Protein AF-A0A6M0L3B3-F1 (afdb_monomer)

Sequence (120 aa):
MQTIQFKIDNTYLNFVETLLNSLTIGIKDLSKIDEETKYNDNYFKSKEDEYIFYLLELNGEMQQKKLNIERILYKDRTKATKWRDDIIQIIDPDKSSHPKVTQSAKVLNKIYEEMIKNAK

Nearest PDB structures (foldseek):
  2ys8-assembly1_A  TM=7.533E-01  e=1.579E-01  Homo sapiens

Mean predicted aligned error: 13.8 Å

Structure (mmCIF, N/CA/C/O backbone):
data_AF-A0A6M0L3B3-F1
#
_entry.id   AF-A0A6M0L3B3-F1
#
loop_
_atom_site.group_PDB
_atom_site.id
_atom_site.type_symbol
_atom_site.label_atom_id
_atom_site.label_alt_id
_atom_site.label_comp_id
_atom_site.label_asym_id
_atom_site.la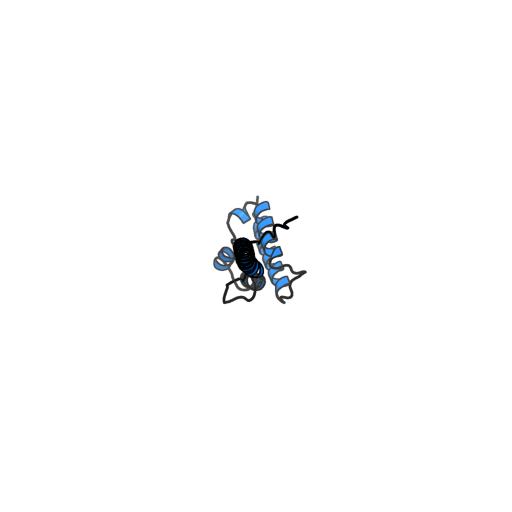bel_entity_id
_atom_site.label_seq_id
_atom_site.pdbx_PDB_ins_code
_atom_site.Cartn_x
_atom_site.Cartn_y
_atom_site.Cartn_z
_atom_site.occupancy
_atom_site.B_iso_or_equiv
_atom_site.auth_seq_id
_atom_site.auth_comp_id
_atom_site.auth_asym_id
_atom_site.auth_atom_id
_atom_site.pdbx_PDB_model_num
ATOM 1 N N . MET A 1 1 ? 80.731 -23.274 15.708 1.00 44.91 1 MET A N 1
ATOM 2 C CA . MET A 1 1 ? 79.345 -22.831 15.972 1.00 44.91 1 MET A CA 1
ATOM 3 C C . MET A 1 1 ? 78.427 -23.672 15.105 1.00 44.91 1 MET A C 1
ATOM 5 O O . MET A 1 1 ? 78.629 -23.671 13.900 1.00 44.91 1 MET A O 1
ATOM 9 N N . GLN A 1 2 ? 77.511 -24.449 15.685 1.00 40.78 2 GLN A N 1
ATOM 10 C CA . GLN A 1 2 ? 76.501 -25.179 14.909 1.00 40.78 2 GLN A CA 1
ATOM 11 C C . GLN A 1 2 ? 75.252 -24.305 14.770 1.00 40.78 2 GLN A C 1
ATOM 13 O O . GLN A 1 2 ? 74.775 -23.756 15.761 1.00 40.78 2 GLN A O 1
ATOM 18 N N . THR A 1 3 ? 74.745 -24.168 13.548 1.00 47.22 3 THR A N 1
ATOM 19 C CA . THR A 1 3 ? 73.505 -23.443 13.252 1.00 47.22 3 THR A CA 1
ATOM 20 C C . THR A 1 3 ? 72.330 -24.414 13.344 1.00 47.22 3 THR A C 1
ATOM 22 O O . THR A 1 3 ? 72.299 -25.411 12.625 1.00 47.22 3 THR A O 1
ATOM 25 N N . ILE A 1 4 ? 71.362 -24.126 14.216 1.00 55.75 4 ILE A N 1
ATOM 26 C CA . ILE A 1 4 ? 70.102 -24.873 14.301 1.00 55.75 4 ILE A CA 1
ATOM 27 C C . ILE A 1 4 ? 69.175 -24.340 13.207 1.00 55.75 4 ILE A C 1
ATOM 29 O O . ILE A 1 4 ? 68.746 -23.190 13.256 1.00 55.75 4 ILE A O 1
ATOM 33 N N . GLN A 1 5 ? 68.880 -25.172 12.210 1.00 58.16 5 GLN A N 1
ATOM 34 C CA . GLN A 1 5 ? 67.807 -24.918 11.253 1.00 58.16 5 GLN A CA 1
ATOM 35 C C . GLN A 1 5 ? 66.488 -25.390 11.871 1.00 58.16 5 GLN A C 1
ATOM 37 O O . GLN A 1 5 ? 66.295 -26.587 12.080 1.00 58.16 5 GLN A O 1
ATOM 42 N N . PHE A 1 6 ? 65.588 -24.453 12.176 1.00 54.62 6 PHE A N 1
ATOM 43 C CA . PHE A 1 6 ? 64.215 -24.782 12.550 1.00 54.62 6 PHE A CA 1
ATOM 44 C C . PHE A 1 6 ? 63.466 -25.243 11.298 1.00 54.62 6 PHE A C 1
ATOM 46 O O . PHE A 1 6 ? 63.171 -24.455 10.401 1.00 54.62 6 PHE A O 1
ATOM 53 N N . LYS A 1 7 ? 63.174 -26.543 11.231 1.00 56.53 7 LYS A N 1
ATOM 54 C CA . LYS A 1 7 ? 62.281 -27.114 10.226 1.00 56.53 7 LYS A CA 1
ATOM 55 C C . LYS A 1 7 ? 60.863 -26.710 10.629 1.00 56.53 7 LYS A C 1
ATOM 57 O O . LYS A 1 7 ? 60.346 -27.199 11.626 1.00 56.53 7 LYS A O 1
ATOM 62 N N . ILE A 1 8 ? 60.274 -25.747 9.925 1.00 58.19 8 ILE A N 1
ATOM 63 C CA . ILE A 1 8 ? 58.857 -25.424 10.111 1.00 58.19 8 ILE A CA 1
ATOM 64 C C . ILE A 1 8 ? 58.091 -26.635 9.586 1.00 58.19 8 ILE A C 1
ATOM 66 O O . ILE A 1 8 ? 58.052 -26.874 8.379 1.00 58.19 8 ILE A O 1
ATOM 70 N N . ASP A 1 9 ? 57.564 -27.450 10.494 1.00 65.12 9 ASP A N 1
ATOM 71 C CA . ASP A 1 9 ? 56.853 -28.660 10.114 1.00 65.12 9 ASP A CA 1
ATOM 72 C C . ASP A 1 9 ? 55.551 -28.300 9.382 1.00 65.12 9 ASP A C 1
ATOM 74 O O . ASP A 1 9 ? 54.760 -27.461 9.825 1.00 65.12 9 ASP A O 1
ATOM 78 N N . ASN A 1 10 ? 55.346 -28.977 8.246 1.00 61.81 10 ASN A N 1
ATOM 79 C CA . ASN A 1 10 ? 54.263 -28.807 7.263 1.00 61.81 10 ASN A CA 1
ATOM 80 C C . ASN A 1 10 ? 52.836 -28.830 7.853 1.00 61.81 10 ASN A C 1
ATOM 82 O O . ASN A 1 10 ? 51.866 -28.495 7.180 1.00 61.81 10 ASN A O 1
ATOM 86 N N . THR A 1 11 ? 52.695 -29.217 9.118 1.00 63.09 11 THR A N 1
ATOM 87 C CA . THR A 1 11 ? 51.443 -29.274 9.874 1.00 63.09 11 THR A CA 1
ATOM 88 C C . THR A 1 11 ? 50.775 -27.904 10.013 1.00 63.09 11 THR A C 1
ATOM 90 O O . THR A 1 11 ? 49.555 -27.809 9.893 1.00 63.09 11 THR A O 1
ATOM 93 N N . TYR A 1 12 ? 51.549 -26.831 10.218 1.00 63.50 12 TYR A N 1
ATOM 94 C CA . TYR A 1 12 ? 50.989 -25.476 10.317 1.00 63.50 12 TYR A CA 1
ATOM 95 C C . TYR A 1 12 ? 50.495 -24.956 8.970 1.00 63.50 12 TYR A C 1
ATOM 97 O O . TYR A 1 12 ? 49.453 -24.309 8.912 1.00 63.50 12 TYR A O 1
ATOM 105 N N . LEU A 1 13 ? 51.207 -25.278 7.887 1.00 67.00 13 LEU A N 1
ATOM 106 C CA . LEU A 1 13 ? 50.792 -24.899 6.539 1.00 67.00 13 LEU A CA 1
ATOM 107 C C . LEU A 1 13 ? 49.485 -25.600 6.155 1.00 67.00 13 LEU A C 1
ATOM 109 O O . LEU A 1 13 ? 48.561 -24.933 5.706 1.00 67.00 13 LEU A O 1
ATOM 113 N N . ASN A 1 14 ? 49.339 -26.888 6.479 1.00 70.69 14 ASN A N 1
ATOM 114 C CA . ASN A 1 14 ? 48.085 -27.619 6.269 1.00 70.69 14 ASN A CA 1
ATOM 115 C C . ASN A 1 14 ? 46.916 -27.028 7.073 1.00 70.69 14 ASN A C 1
ATOM 117 O O . ASN A 1 14 ? 45.783 -26.977 6.591 1.00 70.69 14 ASN A O 1
ATOM 121 N N . PHE A 1 15 ? 47.170 -26.573 8.303 1.00 76.19 15 PHE A N 1
ATOM 122 C CA . PHE A 1 15 ? 46.148 -25.919 9.118 1.00 76.19 15 PHE A CA 1
ATOM 123 C C . PHE A 1 15 ? 45.726 -24.573 8.518 1.00 76.19 15 PHE A C 1
ATOM 125 O O . PHE A 1 15 ? 44.532 -24.301 8.417 1.00 76.19 15 PHE A O 1
ATOM 132 N N . VAL A 1 16 ? 46.684 -23.765 8.052 1.00 82.38 16 VAL A N 1
ATOM 133 C CA . VAL A 1 16 ? 46.400 -22.498 7.360 1.00 82.38 16 VAL A CA 1
ATOM 134 C C . VAL A 1 16 ? 45.635 -22.742 6.059 1.00 82.38 16 VAL A C 1
ATOM 136 O O . VAL A 1 16 ? 44.643 -22.064 5.819 1.00 82.38 16 VAL A O 1
ATOM 139 N N . GLU A 1 17 ? 46.009 -23.741 5.259 1.00 80.44 17 GLU A N 1
ATOM 140 C CA . GLU A 1 17 ? 45.265 -24.117 4.047 1.00 80.44 17 GLU A CA 1
ATOM 141 C C . GLU A 1 17 ? 43.841 -24.579 4.368 1.00 80.44 17 GLU A C 1
ATOM 143 O O . GLU A 1 17 ? 42.888 -24.198 3.688 1.00 80.44 17 GLU A O 1
ATOM 148 N N . THR A 1 18 ? 43.667 -25.340 5.449 1.00 80.44 18 THR A N 1
ATOM 149 C CA . THR A 1 18 ? 42.343 -25.771 5.915 1.00 80.44 18 THR A CA 1
ATOM 150 C C . THR A 1 18 ? 41.486 -24.575 6.336 1.00 80.44 18 THR A C 1
ATOM 152 O O . THR A 1 18 ? 40.308 -24.511 5.981 1.00 80.44 18 THR A O 1
ATOM 155 N N . LEU A 1 19 ? 42.071 -23.602 7.043 1.00 77.50 19 LEU A N 1
ATOM 156 C CA . LEU A 1 19 ? 41.388 -22.367 7.435 1.00 77.50 19 LEU A CA 1
ATOM 157 C C . LEU A 1 19 ? 41.061 -21.465 6.238 1.00 77.50 19 LEU A C 1
ATOM 159 O O . LEU A 1 19 ? 39.984 -20.877 6.189 1.00 77.50 19 LEU A O 1
ATOM 163 N N . LEU A 1 20 ? 41.952 -21.365 5.252 1.00 80.12 20 LEU A N 1
ATOM 164 C CA . LEU A 1 20 ? 41.694 -20.600 4.032 1.00 80.12 20 LEU A CA 1
ATOM 165 C C . LEU A 1 20 ? 40.572 -21.239 3.209 1.00 80.12 20 LEU A C 1
ATOM 167 O O . LEU A 1 20 ? 39.689 -20.533 2.720 1.00 80.12 20 LEU A O 1
ATOM 171 N N . ASN A 1 21 ? 40.551 -22.569 3.110 1.00 79.50 21 ASN A N 1
ATOM 172 C CA . ASN A 1 21 ? 39.497 -23.294 2.406 1.00 79.50 21 ASN A CA 1
ATOM 173 C C . ASN A 1 21 ? 38.138 -23.147 3.100 1.00 79.50 21 ASN A C 1
ATOM 175 O O . ASN A 1 21 ? 37.138 -22.904 2.423 1.00 79.50 21 ASN A O 1
ATOM 179 N N . SER A 1 22 ? 38.083 -23.227 4.434 1.00 75.25 22 SER A N 1
ATOM 180 C CA . SER A 1 22 ? 36.828 -23.045 5.174 1.00 75.25 22 SER A CA 1
ATOM 181 C C . SER A 1 22 ? 36.292 -21.614 5.066 1.00 75.25 22 SER A C 1
ATOM 183 O O . SER A 1 22 ? 35.092 -21.423 4.865 1.00 75.25 22 SER A O 1
ATOM 185 N N . LEU A 1 23 ? 37.174 -20.610 5.099 1.00 78.56 23 LEU A N 1
ATOM 186 C CA . LEU A 1 23 ? 36.800 -19.210 4.906 1.00 78.56 23 LEU A CA 1
ATOM 187 C C . LEU A 1 23 ? 36.296 -18.947 3.477 1.00 78.56 23 LEU A C 1
ATOM 189 O O . LEU A 1 23 ? 35.293 -18.263 3.285 1.00 78.56 23 LEU A O 1
ATOM 193 N N . THR A 1 24 ? 36.956 -19.532 2.475 1.00 74.81 24 THR A N 1
ATOM 194 C CA . THR A 1 24 ? 36.580 -19.387 1.058 1.00 74.81 24 THR A CA 1
ATOM 195 C C . THR A 1 24 ? 35.194 -19.970 0.777 1.00 74.81 24 THR A C 1
ATOM 197 O O . THR A 1 24 ? 34.421 -19.382 0.020 1.00 74.81 24 THR A O 1
ATOM 200 N N . ILE A 1 25 ? 34.849 -21.095 1.415 1.00 67.38 25 ILE A N 1
ATOM 201 C CA . ILE A 1 25 ? 33.507 -21.687 1.331 1.00 67.38 25 ILE A CA 1
ATOM 202 C C . ILE A 1 25 ? 32.463 -20.717 1.900 1.00 67.38 25 ILE A C 1
ATOM 204 O O . ILE A 1 25 ?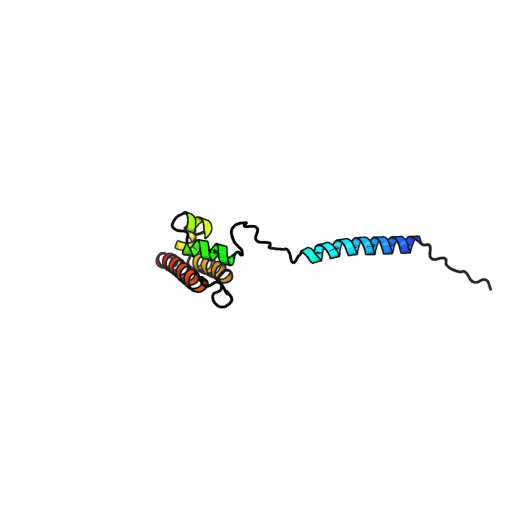 31.475 -20.443 1.223 1.00 67.38 25 ILE A O 1
ATOM 208 N N . GLY A 1 26 ? 32.718 -20.125 3.074 1.00 67.69 26 GLY A N 1
ATOM 209 C CA . GLY A 1 26 ? 31.807 -19.151 3.685 1.00 67.69 26 GLY A CA 1
ATOM 210 C C . GLY A 1 26 ? 31.584 -17.900 2.827 1.00 67.69 26 GLY A C 1
ATOM 211 O O . GLY A 1 26 ? 30.453 -17.454 2.674 1.00 67.69 26 GLY A O 1
ATOM 212 N N . ILE A 1 27 ? 32.631 -17.364 2.190 1.00 67.94 27 ILE A N 1
ATOM 213 C CA . ILE A 1 27 ? 32.530 -16.177 1.315 1.00 67.94 27 ILE A CA 1
ATOM 214 C C . ILE A 1 27 ? 31.726 -16.472 0.036 1.00 67.94 27 ILE A C 1
ATOM 216 O O . ILE A 1 27 ? 31.016 -15.600 -0.469 1.00 67.94 27 ILE A O 1
ATOM 220 N N . LYS A 1 28 ? 31.781 -17.706 -0.481 1.00 64.62 28 LYS A N 1
ATOM 221 C CA . LYS A 1 28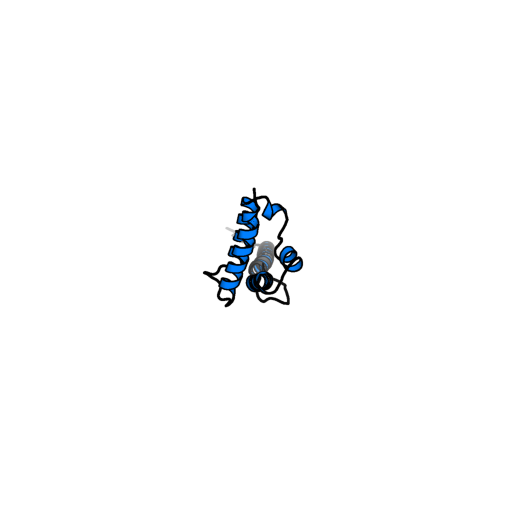 ? 31.003 -18.116 -1.661 1.00 64.62 28 LYS A CA 1
ATOM 222 C C . LYS A 1 28 ? 29.494 -18.078 -1.398 1.00 64.62 28 LYS A C 1
ATOM 224 O O . LYS A 1 28 ? 28.734 -17.750 -2.308 1.00 64.62 28 LYS A O 1
ATOM 229 N N . ASP A 1 29 ? 29.074 -18.331 -0.163 1.00 63.62 29 ASP A N 1
ATOM 230 C CA . ASP A 1 29 ? 27.674 -18.195 0.245 1.00 63.62 29 ASP A CA 1
ATOM 231 C C . ASP A 1 29 ? 27.262 -16.726 0.445 1.00 63.62 29 ASP A C 1
ATOM 233 O O . ASP A 1 29 ? 26.125 -16.380 0.133 1.00 63.62 29 ASP A O 1
ATOM 237 N N . LEU A 1 30 ? 28.184 -15.826 0.821 1.00 58.25 30 LEU A N 1
ATOM 238 C CA . LEU A 1 30 ? 27.900 -14.382 0.880 1.00 58.25 30 LEU A CA 1
ATOM 239 C C . LEU A 1 30 ? 27.603 -13.771 -0.499 1.00 58.25 30 LEU A C 1
ATOM 241 O O . LEU A 1 30 ? 26.786 -12.863 -0.597 1.00 58.25 30 LEU A O 1
ATOM 245 N N . SER A 1 31 ? 28.205 -14.288 -1.576 1.00 62.47 31 SER A N 1
ATOM 246 C CA . SER A 1 31 ? 27.896 -13.835 -2.946 1.00 62.47 31 SER A CA 1
ATOM 247 C C . SER A 1 31 ? 26.488 -14.213 -3.427 1.00 62.47 31 SER A C 1
ATOM 249 O O . SER A 1 31 ? 26.027 -13.693 -4.437 1.00 62.47 31 SER A O 1
ATOM 251 N N . LYS A 1 32 ? 25.791 -15.099 -2.699 1.00 56.47 32 LYS A N 1
ATOM 252 C CA . LYS A 1 32 ? 24.382 -15.441 -2.938 1.00 56.47 32 LYS A CA 1
ATOM 253 C C . LYS A 1 32 ? 23.414 -14.594 -2.113 1.00 56.47 32 LYS A C 1
ATOM 255 O O . LYS A 1 32 ? 22.209 -14.759 -2.252 1.00 56.47 32 LYS A O 1
ATOM 260 N N . ILE A 1 33 ? 23.910 -13.698 -1.259 1.00 55.31 33 ILE A N 1
ATOM 261 C CA . ILE A 1 33 ? 23.055 -12.811 -0.459 1.00 55.31 33 ILE A CA 1
ATOM 262 C C . ILE A 1 33 ? 22.405 -11.729 -1.343 1.00 55.31 33 ILE A C 1
ATOM 264 O O . ILE A 1 33 ? 21.322 -11.262 -1.015 1.00 55.31 33 ILE A O 1
ATOM 268 N N . ASP A 1 34 ? 22.945 -11.447 -2.536 1.00 51.34 34 ASP A N 1
ATOM 269 C CA . ASP A 1 34 ? 22.236 -10.665 -3.567 1.00 51.34 34 ASP A CA 1
ATOM 270 C C . ASP A 1 34 ? 20.998 -11.398 -4.149 1.00 51.34 34 ASP A C 1
ATOM 272 O O . ASP A 1 34 ? 20.215 -10.796 -4.882 1.00 51.34 34 ASP A O 1
ATOM 276 N N . GLU A 1 35 ? 20.774 -12.681 -3.818 1.00 52.22 35 GLU A N 1
ATOM 277 C CA . GLU A 1 35 ? 19.519 -13.405 -4.098 1.00 52.22 35 GLU A CA 1
ATOM 278 C C . GLU A 1 35 ? 18.514 -13.367 -2.9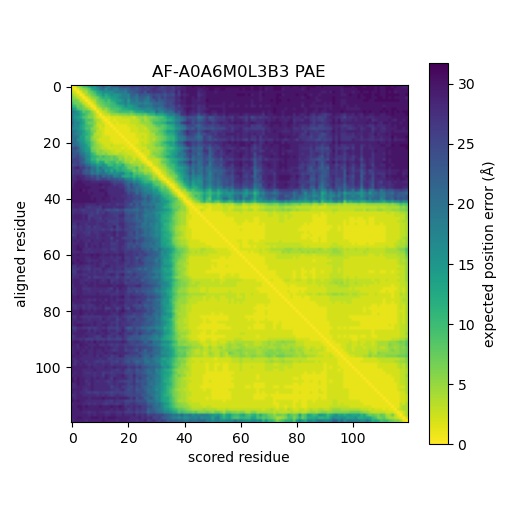24 1.00 52.22 35 GLU A C 1
ATOM 280 O O . GLU A 1 35 ? 17.485 -14.054 -2.969 1.00 52.22 35 GLU A O 1
ATOM 285 N N . GLU A 1 36 ? 18.732 -12.559 -1.878 1.00 51.44 36 GLU A N 1
ATOM 286 C CA . GLU A 1 36 ? 17.637 -12.218 -0.966 1.00 51.44 36 GLU A CA 1
ATOM 287 C C . GLU A 1 36 ? 16.590 -11.394 -1.730 1.00 51.44 36 GLU A C 1
ATOM 289 O O . GLU A 1 36 ? 16.823 -10.261 -2.141 1.00 5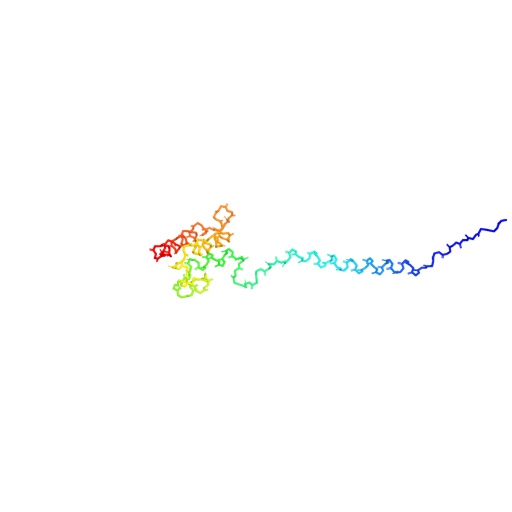1.44 36 GLU A O 1
ATOM 294 N N . THR A 1 37 ? 15.403 -11.990 -1.881 1.00 50.88 37 THR A N 1
ATOM 295 C CA . THR A 1 37 ? 14.203 -11.502 -2.591 1.00 50.88 37 THR A CA 1
ATOM 296 C C . THR A 1 37 ? 14.071 -11.864 -4.072 1.00 50.88 37 THR A C 1
ATOM 298 O O . THR A 1 37 ? 13.521 -11.099 -4.863 1.00 50.88 37 THR A O 1
ATOM 301 N N . LYS A 1 38 ? 14.383 -13.106 -4.466 1.00 53.94 38 LYS A N 1
ATOM 302 C CA . LYS A 1 38 ? 13.660 -13.677 -5.616 1.00 53.94 38 LYS A CA 1
ATOM 303 C C . LYS A 1 38 ? 12.178 -13.801 -5.238 1.00 53.94 38 LYS A C 1
ATOM 305 O O . LYS A 1 38 ? 11.764 -14.798 -4.653 1.00 53.94 38 LYS A O 1
ATOM 310 N N . TYR A 1 39 ? 11.404 -12.745 -5.496 1.00 54.62 39 TYR A N 1
ATOM 311 C CA . TYR A 1 39 ? 9.949 -12.717 -5.389 1.00 54.62 39 TYR A CA 1
ATOM 312 C C . TYR A 1 39 ? 9.411 -13.921 -6.172 1.00 54.62 39 TYR A C 1
ATOM 314 O O . TYR A 1 39 ? 9.467 -13.962 -7.399 1.00 54.62 39 TYR A O 1
ATOM 322 N N . ASN A 1 40 ? 9.028 -14.969 -5.442 1.00 60.50 40 ASN A N 1
ATOM 323 C CA . ASN A 1 40 ? 8.689 -16.264 -6.014 1.00 60.50 40 ASN A CA 1
ATOM 324 C C . ASN A 1 40 ? 7.177 -16.348 -6.187 1.00 60.50 40 ASN A C 1
ATOM 326 O O . ASN A 1 40 ? 6.499 -17.122 -5.516 1.00 60.50 40 ASN A O 1
ATOM 330 N N . ASP A 1 41 ? 6.657 -15.497 -7.063 1.00 59.59 41 ASP A N 1
ATOM 331 C CA . ASP A 1 41 ? 5.311 -15.647 -7.581 1.00 59.59 41 ASP A CA 1
ATOM 332 C C . ASP A 1 41 ? 5.438 -15.927 -9.074 1.00 59.59 41 ASP A C 1
ATOM 334 O O . ASP A 1 41 ? 5.808 -15.056 -9.857 1.00 59.59 41 ASP A O 1
ATOM 338 N N . ASN A 1 42 ? 5.162 -17.166 -9.481 1.00 73.88 42 ASN A N 1
ATOM 339 C CA . ASN A 1 42 ? 5.285 -17.608 -10.877 1.00 73.88 42 ASN A CA 1
ATOM 340 C C . ASN A 1 42 ? 4.381 -16.816 -11.849 1.00 73.88 42 ASN A C 1
ATOM 342 O O . ASN A 1 42 ? 4.435 -17.043 -13.057 1.00 73.88 42 ASN A O 1
ATOM 346 N N . TYR A 1 43 ? 3.536 -15.920 -11.331 1.00 86.38 43 TYR A N 1
ATOM 347 C CA . TYR A 1 43 ? 2.560 -15.136 -12.077 1.00 86.38 43 TYR A CA 1
ATOM 348 C C . TYR A 1 43 ? 2.966 -13.670 -12.315 1.00 86.38 43 TYR A C 1
ATOM 350 O O . TYR A 1 43 ? 2.523 -13.099 -13.312 1.00 86.38 43 TYR A O 1
ATOM 358 N N . PHE A 1 44 ? 3.809 -13.056 -11.471 1.00 91.31 44 PHE A N 1
ATOM 359 C CA . PHE A 1 44 ? 4.182 -11.635 -11.596 1.00 91.31 44 PHE A CA 1
ATOM 360 C C . PHE A 1 44 ? 5.697 -11.445 -11.676 1.00 91.31 44 PHE A C 1
ATOM 362 O O . PHE A 1 44 ? 6.465 -12.158 -11.038 1.00 91.31 44 PHE A O 1
ATOM 369 N N . LYS A 1 45 ? 6.136 -10.457 -12.464 1.00 89.88 45 LYS A N 1
ATOM 370 C CA . LYS A 1 45 ? 7.569 -10.186 -12.678 1.00 89.88 45 LYS A CA 1
ATOM 371 C C . LYS A 1 45 ? 8.202 -9.453 -11.497 1.00 89.88 45 LYS A C 1
ATOM 373 O O . LYS A 1 45 ? 9.415 -9.511 -11.322 1.00 89.88 45 LYS A O 1
ATOM 378 N N . SER A 1 46 ? 7.389 -8.759 -10.708 1.00 91.81 46 SER A N 1
ATOM 379 C CA . SER A 1 46 ? 7.811 -8.014 -9.532 1.00 91.81 46 SER A CA 1
ATOM 380 C C . SER A 1 46 ? 6.650 -7.847 -8.551 1.00 91.81 46 SER A C 1
ATOM 382 O O . SER A 1 46 ? 5.479 -8.007 -8.906 1.00 91.81 46 SER A O 1
ATOM 384 N N . LYS A 1 47 ? 6.981 -7.454 -7.320 1.00 93.06 47 LYS A N 1
ATOM 385 C CA . LYS A 1 47 ? 5.995 -7.052 -6.310 1.00 93.06 47 LYS A CA 1
ATOM 386 C C . LYS A 1 47 ? 5.215 -5.802 -6.730 1.00 93.06 47 LYS A C 1
ATOM 388 O O . LYS A 1 47 ? 4.056 -5.636 -6.367 1.00 93.06 47 LYS A O 1
ATOM 393 N N . GLU A 1 48 ? 5.844 -4.927 -7.509 1.00 95.19 48 GLU A N 1
ATOM 394 C CA . GLU A 1 48 ? 5.176 -3.767 -8.085 1.00 95.19 48 GLU A CA 1
ATOM 395 C C . GLU A 1 48 ? 4.033 -4.207 -9.013 1.00 95.19 48 GLU A C 1
ATOM 397 O O . GLU A 1 48 ? 2.891 -3.789 -8.818 1.00 95.19 48 GLU A O 1
ATOM 402 N N . ASP A 1 49 ? 4.312 -5.119 -9.954 1.00 95.31 49 ASP A N 1
ATOM 403 C CA . ASP A 1 49 ? 3.305 -5.661 -10.878 1.00 95.31 49 ASP A CA 1
ATOM 404 C C . ASP A 1 49 ? 2.146 -6.333 -10.125 1.00 95.31 49 ASP A C 1
ATOM 406 O O . ASP A 1 49 ? 0.978 -6.149 -10.477 1.00 95.31 49 ASP A O 1
ATOM 410 N N . GLU A 1 50 ? 2.463 -7.083 -9.065 1.00 96.06 50 GLU A N 1
ATOM 411 C CA . GLU A 1 50 ? 1.487 -7.745 -8.195 1.00 96.06 50 GLU A CA 1
ATOM 412 C C . GLU A 1 50 ? 0.536 -6.728 -7.536 1.00 96.06 50 GLU A C 1
ATOM 414 O O . GLU A 1 50 ? -0.689 -6.858 -7.616 1.00 96.06 50 GLU A O 1
ATOM 419 N N . TYR A 1 51 ? 1.075 -5.671 -6.923 1.00 97.56 51 TYR A N 1
ATOM 420 C CA . TYR A 1 51 ? 0.262 -4.654 -6.251 1.00 97.56 51 TYR A CA 1
ATOM 421 C C . TYR A 1 51 ? -0.538 -3.799 -7.234 1.00 97.56 51 TYR A C 1
ATOM 423 O O . TYR A 1 51 ? -1.682 -3.435 -6.947 1.00 97.56 51 TYR A O 1
ATOM 431 N N . ILE A 1 52 ? 0.017 -3.510 -8.414 1.00 97.94 52 ILE A N 1
ATOM 432 C CA . ILE A 1 52 ? -0.721 -2.842 -9.491 1.00 97.94 52 ILE A CA 1
ATOM 433 C C . ILE A 1 52 ? -1.907 -3.705 -9.928 1.00 97.94 52 ILE A C 1
ATOM 435 O O . ILE A 1 52 ? -3.014 -3.184 -10.077 1.00 97.94 52 ILE A O 1
ATOM 439 N N . PHE A 1 53 ? -1.711 -5.017 -10.072 1.00 97.81 53 PHE A N 1
ATOM 440 C CA . PHE A 1 53 ? -2.794 -5.948 -10.372 1.00 97.81 53 PHE A CA 1
ATOM 441 C C . PHE A 1 53 ? -3.861 -5.960 -9.265 1.00 97.81 53 PHE A C 1
ATOM 443 O O . PHE A 1 53 ? -5.049 -5.833 -9.560 1.00 97.81 53 PHE A O 1
ATOM 450 N N . TYR A 1 54 ? -3.465 -6.020 -7.989 1.00 98.12 54 TYR A N 1
ATOM 451 C CA . TYR A 1 54 ? -4.403 -5.972 -6.858 1.00 98.12 54 TYR A CA 1
ATOM 452 C C . TYR A 1 54 ? -5.244 -4.693 -6.818 1.00 98.12 54 TYR A C 1
ATOM 454 O O . TYR A 1 54 ? -6.423 -4.735 -6.463 1.00 98.12 54 TYR A O 1
ATOM 462 N N . LEU A 1 55 ? -4.660 -3.554 -7.188 1.00 98.31 55 LEU A N 1
ATOM 463 C CA . LEU A 1 55 ? -5.356 -2.270 -7.182 1.00 98.31 55 LEU A CA 1
ATOM 464 C C . LEU A 1 55 ? -6.293 -2.093 -8.382 1.00 98.31 55 LEU A C 1
ATOM 466 O O . LEU A 1 55 ? -7.313 -1.423 -8.242 1.00 98.31 55 LEU A O 1
ATOM 470 N N . LEU A 1 56 ? -5.964 -2.657 -9.546 1.00 98.00 56 LEU A N 1
ATOM 471 C CA . LEU A 1 56 ? -6.680 -2.358 -10.792 1.00 98.00 56 LEU A CA 1
ATOM 472 C C . LEU A 1 56 ? -7.618 -3.463 -11.272 1.00 98.00 56 LEU A C 1
ATOM 474 O O . LEU A 1 56 ? -8.611 -3.150 -11.923 1.00 98.00 56 LEU A O 1
ATOM 478 N N . GLU A 1 57 ? -7.311 -4.722 -10.972 1.00 97.88 57 GLU A N 1
ATOM 479 C CA . GLU A 1 57 ? -8.020 -5.874 -11.543 1.00 97.88 57 GLU A CA 1
ATOM 480 C C . GLU A 1 57 ? -8.820 -6.657 -10.485 1.00 97.88 57 GLU A C 1
ATOM 482 O O . GLU A 1 57 ? -9.733 -7.409 -10.827 1.00 97.88 57 GLU A O 1
ATOM 487 N N . LEU A 1 58 ? -8.505 -6.490 -9.192 1.00 97.25 58 LEU A N 1
ATOM 488 C CA . LEU A 1 58 ? -9.260 -7.106 -8.098 1.00 97.25 58 LEU A CA 1
ATOM 489 C C . LEU A 1 58 ? -10.280 -6.146 -7.494 1.00 97.25 58 LEU A C 1
ATOM 491 O O . LEU A 1 58 ? -10.033 -4.954 -7.344 1.00 97.25 58 LEU A O 1
ATOM 495 N N . ASN A 1 59 ? -11.397 -6.715 -7.034 1.00 93.19 59 ASN A N 1
ATOM 496 C CA . ASN A 1 59 ? -12.508 -5.979 -6.437 1.00 93.19 59 ASN A CA 1
ATOM 497 C C . ASN A 1 59 ? -12.963 -6.657 -5.133 1.00 93.19 59 ASN A C 1
ATOM 499 O O . ASN A 1 59 ? -12.738 -7.854 -4.925 1.00 93.19 59 ASN A O 1
ATOM 503 N N . GLY A 1 60 ? -13.682 -5.916 -4.286 1.00 93.94 60 GLY A N 1
ATOM 504 C CA . GLY A 1 60 ? -14.420 -6.477 -3.150 1.00 93.94 60 GLY A CA 1
ATOM 505 C C . GLY A 1 60 ? -13.537 -7.229 -2.148 1.00 93.94 60 GLY A C 1
ATOM 506 O O . GLY A 1 60 ? -12.454 -6.771 -1.793 1.00 93.94 60 GLY A O 1
ATOM 507 N N . GLU A 1 61 ? -14.007 -8.387 -1.682 1.00 95.00 61 GLU A N 1
ATOM 508 C CA . GLU A 1 61 ? -13.328 -9.176 -0.644 1.00 95.00 61 GLU A CA 1
ATOM 509 C C . GLU A 1 61 ? -11.935 -9.660 -1.075 1.00 95.00 61 GLU A C 1
ATOM 511 O O . GLU A 1 61 ? -10.999 -9.631 -0.277 1.00 95.00 61 GLU A O 1
ATOM 516 N N . MET A 1 62 ? -11.761 -10.049 -2.344 1.00 95.75 62 MET A N 1
ATOM 517 C CA . MET A 1 62 ? -10.457 -10.496 -2.847 1.00 95.75 62 MET A CA 1
ATOM 518 C C . MET A 1 62 ? -9.422 -9.371 -2.811 1.00 95.75 62 MET A C 1
ATOM 520 O O . MET A 1 62 ? -8.303 -9.591 -2.346 1.00 95.75 62 MET A O 1
ATOM 524 N N . GLN A 1 63 ? -9.804 -8.164 -3.240 1.00 97.25 63 GLN A N 1
ATOM 525 C CA . GLN A 1 63 ? -8.940 -6.986 -3.160 1.00 97.25 63 GLN A CA 1
ATOM 526 C C . GLN A 1 63 ? -8.591 -6.657 -1.709 1.00 97.25 63 GLN A C 1
ATOM 528 O O . GLN A 1 63 ? -7.421 -6.467 -1.385 1.00 97.25 63 GLN A O 1
ATOM 533 N N . GLN A 1 64 ? -9.589 -6.648 -0.821 1.00 95.88 64 GLN A N 1
ATOM 534 C CA . GLN A 1 64 ? -9.369 -6.363 0.597 1.00 95.88 64 GLN A CA 1
ATOM 535 C C . GLN A 1 64 ? -8.410 -7.366 1.234 1.00 95.88 64 GLN A C 1
ATOM 537 O O . GLN A 1 64 ? -7.466 -6.965 1.909 1.00 95.88 64 GLN A O 1
ATOM 542 N N . LYS A 1 65 ? -8.599 -8.661 0.967 1.00 97.25 65 LYS A N 1
ATOM 543 C CA . LYS A 1 65 ? -7.730 -9.717 1.484 1.00 97.25 65 LYS A CA 1
ATOM 544 C C . LYS A 1 65 ? -6.298 -9.581 0.970 1.00 97.25 65 LYS A C 1
ATOM 546 O O . LYS A 1 65 ? -5.365 -9.730 1.748 1.00 97.25 65 LYS A O 1
ATOM 551 N N . LYS A 1 66 ? -6.112 -9.300 -0.323 1.00 96.50 66 LYS A N 1
ATOM 552 C CA . LYS A 1 66 ? -4.777 -9.167 -0.927 1.00 96.50 66 LYS A CA 1
ATOM 553 C C . LYS A 1 66 ? -4.042 -7.902 -0.485 1.00 96.50 66 LYS A C 1
ATOM 555 O O . LYS A 1 66 ? -2.835 -7.948 -0.287 1.00 96.50 66 LYS A O 1
ATOM 560 N N . LEU A 1 67 ? -4.766 -6.805 -0.268 1.00 97.31 67 LEU A N 1
ATOM 561 C CA . LEU A 1 67 ? -4.210 -5.539 0.218 1.00 97.31 67 LEU A CA 1
ATOM 562 C C . LEU A 1 67 ? -4.168 -5.435 1.753 1.00 97.31 67 LEU A C 1
ATOM 564 O O . LEU A 1 67 ? -3.821 -4.373 2.268 1.00 97.31 67 LEU A O 1
ATOM 568 N N . ASN A 1 68 ? -4.523 -6.499 2.486 1.00 96.94 68 ASN A N 1
ATOM 569 C CA . ASN A 1 68 ? -4.636 -6.511 3.951 1.00 96.94 68 ASN A CA 1
ATOM 570 C C . ASN A 1 68 ? -5.490 -5.352 4.501 1.00 96.94 68 ASN A C 1
ATOM 572 O O . ASN A 1 68 ? -5.150 -4.704 5.492 1.00 96.94 68 ASN A O 1
ATOM 576 N N . ILE A 1 69 ? -6.609 -5.068 3.833 1.00 96.00 69 ILE A N 1
ATOM 577 C CA . ILE A 1 69 ? -7.558 -4.047 4.266 1.00 96.00 69 ILE A CA 1
ATOM 578 C C . ILE A 1 69 ? -8.394 -4.611 5.412 1.00 96.00 69 ILE A C 1
ATOM 580 O O . ILE A 1 69 ? -9.295 -5.426 5.219 1.00 96.00 69 ILE A O 1
ATOM 584 N N . GLU A 1 70 ? -8.106 -4.141 6.620 1.00 94.25 70 GLU A N 1
ATOM 585 C CA . GLU A 1 70 ? -8.801 -4.550 7.836 1.00 94.25 70 GLU A CA 1
ATOM 586 C C . GLU A 1 70 ? -9.707 -3.446 8.388 1.00 94.25 70 GLU A C 1
ATOM 588 O O . GLU A 1 70 ? -9.481 -2.249 8.198 1.00 94.25 70 GLU A O 1
ATOM 593 N N . ARG A 1 71 ? -10.706 -3.840 9.192 1.00 93.00 71 ARG A N 1
ATOM 594 C CA . ARG A 1 71 ? -11.640 -2.901 9.843 1.00 93.00 71 ARG A CA 1
ATOM 595 C C . ARG A 1 71 ? -10.924 -1.830 10.678 1.00 93.00 71 ARG A C 1
ATOM 597 O O . ARG A 1 71 ? -11.462 -0.739 10.846 1.00 93.00 71 ARG A O 1
ATOM 604 N N . ILE A 1 72 ? -9.743 -2.129 11.222 1.00 93.94 72 ILE A N 1
ATOM 605 C CA . ILE A 1 72 ? -8.962 -1.174 12.016 1.00 93.94 72 ILE A CA 1
ATOM 606 C C . ILE A 1 72 ? -8.519 0.043 11.191 1.00 93.94 72 ILE A C 1
ATOM 608 O O . ILE A 1 72 ? -8.487 1.145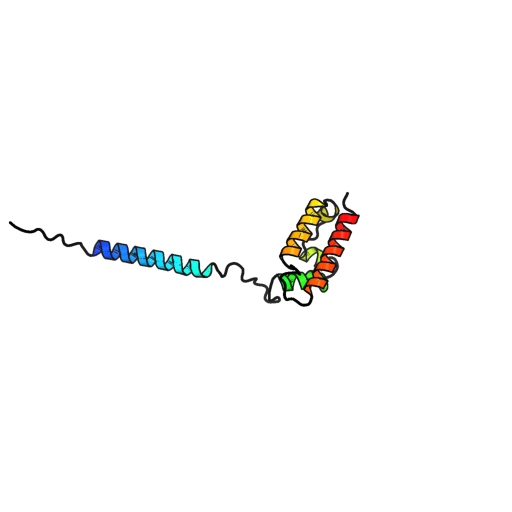 11.731 1.00 93.94 72 ILE A O 1
ATOM 612 N N . LEU A 1 73 ? -8.270 -0.124 9.887 1.00 95.19 73 LEU A N 1
ATOM 613 C CA . LEU A 1 73 ? -7.864 0.970 9.000 1.00 95.19 73 LEU A CA 1
ATOM 614 C C . LEU A 1 73 ? -8.978 2.016 8.846 1.00 95.19 73 LEU A C 1
ATOM 616 O O . LEU A 1 73 ? -8.710 3.205 8.757 1.00 95.19 73 LEU A O 1
ATOM 620 N N . TYR A 1 74 ? -10.242 1.600 8.930 1.00 94.50 74 TYR A N 1
ATOM 621 C CA . TYR A 1 74 ? -11.395 2.510 8.911 1.00 94.50 74 TYR A CA 1
ATOM 622 C C . TYR A 1 74 ? -11.666 3.198 10.256 1.00 94.50 74 TYR A C 1
ATOM 624 O O . TYR A 1 74 ? -12.585 4.003 10.358 1.00 94.50 74 TYR A O 1
ATOM 632 N N . LYS A 1 75 ? -10.925 2.849 11.312 1.00 93.44 75 LYS A N 1
ATOM 633 C CA . LYS A 1 75 ? -11.110 3.394 12.666 1.00 93.44 75 LYS A CA 1
ATOM 634 C C . LYS A 1 75 ? -9.936 4.239 13.140 1.00 93.44 75 LYS A C 1
ATOM 636 O O . LYS A 1 75 ? -10.103 4.991 14.087 1.00 93.44 75 LYS A O 1
ATOM 641 N N . ASP A 1 76 ? -8.768 4.076 12.530 1.00 94.88 76 ASP A N 1
ATOM 642 C CA . ASP A 1 76 ? -7.519 4.680 12.973 1.00 94.88 76 ASP A CA 1
ATOM 643 C C . ASP A 1 76 ? -6.799 5.292 11.769 1.00 94.88 76 ASP A C 1
ATOM 645 O O . ASP A 1 76 ? -6.220 4.592 10.931 1.00 94.88 76 ASP A O 1
ATOM 649 N N . ARG A 1 77 ? -6.831 6.627 11.698 1.00 95.44 77 ARG A N 1
ATOM 650 C CA . ARG A 1 77 ? -6.195 7.394 10.622 1.00 95.44 77 ARG A CA 1
ATOM 651 C C . ARG A 1 77 ? -4.695 7.124 10.529 1.00 95.44 77 ARG A C 1
ATOM 653 O O . ARG A 1 77 ? -4.164 7.091 9.420 1.00 95.44 77 ARG A O 1
ATOM 660 N N . THR A 1 78 ? -4.011 6.931 11.654 1.00 95.69 78 THR A N 1
ATOM 661 C CA . THR A 1 78 ? -2.564 6.687 11.672 1.00 95.69 78 THR A CA 1
ATOM 662 C C . THR A 1 78 ? -2.250 5.351 11.013 1.00 95.69 78 THR A C 1
ATOM 664 O O . THR A 1 78 ? -1.348 5.265 10.180 1.00 95.69 78 THR A O 1
ATOM 667 N N . LYS A 1 79 ? -3.046 4.316 11.307 1.00 96.38 79 LYS A N 1
ATOM 668 C CA . LYS A 1 79 ? -2.896 3.005 10.662 1.00 96.38 79 LYS A CA 1
ATOM 669 C C . LYS A 1 79 ? -3.253 3.040 9.178 1.00 96.38 79 LYS A C 1
ATOM 671 O O . LYS A 1 79 ? -2.520 2.454 8.389 1.00 96.38 79 LYS A O 1
ATOM 676 N N . ALA A 1 80 ? -4.308 3.758 8.786 1.00 97.12 80 ALA A N 1
ATOM 677 C CA . ALA A 1 80 ? -4.656 3.945 7.372 1.00 97.12 80 ALA A CA 1
ATOM 678 C C . ALA A 1 80 ? -3.551 4.673 6.587 1.00 97.12 80 ALA A C 1
ATOM 680 O O . ALA A 1 80 ? -3.212 4.283 5.474 1.00 97.12 80 ALA A O 1
ATOM 681 N N . THR A 1 81 ? -2.974 5.716 7.189 1.00 97.06 81 THR A N 1
ATOM 682 C CA . THR A 1 81 ? -1.861 6.496 6.622 1.00 97.06 81 THR A CA 1
ATOM 683 C C . THR A 1 81 ? -0.659 5.592 6.381 1.00 97.06 81 THR A C 1
ATOM 685 O O . THR A 1 81 ? -0.167 5.522 5.259 1.00 97.06 81 THR A O 1
ATOM 688 N N . LYS A 1 82 ? -0.256 4.831 7.407 1.00 97.62 82 LYS A N 1
ATOM 689 C CA . LYS A 1 82 ? 0.849 3.877 7.295 1.00 97.62 82 LYS A CA 1
ATOM 690 C C . LYS A 1 82 ? 0.592 2.830 6.210 1.00 97.62 82 LYS A C 1
ATOM 692 O O . LYS A 1 82 ? 1.455 2.609 5.377 1.00 9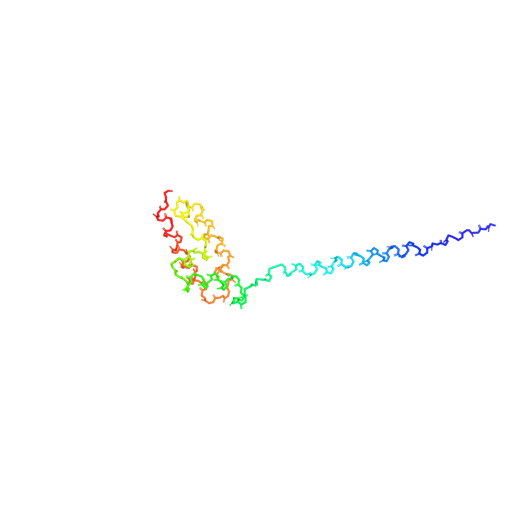7.62 82 LYS A O 1
ATOM 697 N N . TRP A 1 83 ? -0.604 2.240 6.184 1.00 98.19 83 TRP A N 1
ATOM 698 C CA . TRP A 1 83 ? -0.987 1.262 5.163 1.00 98.19 83 TRP A CA 1
ATOM 699 C C . TRP A 1 83 ? -0.830 1.813 3.738 1.00 98.19 83 TRP A C 1
ATOM 701 O O . TRP A 1 83 ? -0.243 1.150 2.887 1.00 98.19 83 TRP A O 1
ATOM 711 N N . ARG A 1 84 ? -1.301 3.039 3.478 1.00 97.94 84 ARG A N 1
ATOM 712 C CA . ARG A 1 84 ? -1.123 3.690 2.174 1.00 97.94 84 ARG A CA 1
ATOM 713 C C . ARG A 1 84 ? 0.359 3.910 1.865 1.00 97.94 84 ARG A C 1
ATOM 715 O O . ARG A 1 84 ? 0.783 3.605 0.755 1.00 97.94 84 ARG A O 1
ATOM 722 N N . ASP A 1 85 ? 1.129 4.439 2.814 1.00 97.75 85 ASP A N 1
ATOM 723 C CA . ASP A 1 85 ? 2.548 4.760 2.602 1.00 97.75 85 ASP A CA 1
ATOM 724 C C . ASP A 1 85 ? 3.388 3.511 2.331 1.00 97.75 85 ASP A C 1
ATOM 726 O O . ASP A 1 85 ? 4.224 3.523 1.428 1.00 97.75 85 ASP A O 1
ATOM 730 N N . ASP A 1 86 ? 3.110 2.418 3.042 1.00 97.88 86 ASP A N 1
ATOM 731 C CA . ASP A 1 86 ? 3.756 1.122 2.830 1.00 97.88 86 ASP A CA 1
ATOM 732 C C . ASP A 1 86 ? 3.497 0.602 1.399 1.00 97.88 86 ASP A C 1
ATOM 734 O O . ASP A 1 86 ? 4.387 0.026 0.775 1.00 97.88 86 ASP A O 1
ATOM 738 N N . ILE A 1 87 ? 2.302 0.839 0.840 1.00 97.81 87 ILE A N 1
ATOM 739 C CA . ILE A 1 87 ? 1.983 0.467 -0.548 1.00 97.81 87 ILE A CA 1
ATOM 740 C C . ILE A 1 87 ? 2.618 1.438 -1.553 1.00 97.81 87 ILE A C 1
ATOM 742 O O . ILE A 1 87 ? 3.139 0.991 -2.573 1.00 97.81 87 ILE A O 1
ATOM 746 N N . ILE A 1 88 ? 2.626 2.747 -1.284 1.00 97.50 88 ILE A N 1
ATOM 747 C CA . ILE A 1 88 ? 3.265 3.742 -2.164 1.00 97.50 88 ILE A CA 1
ATOM 748 C C . ILE A 1 88 ? 4.761 3.477 -2.329 1.00 97.50 88 ILE A C 1
ATOM 750 O O . ILE A 1 88 ? 5.283 3.661 -3.421 1.00 97.50 88 ILE A O 1
ATOM 754 N N . GLN A 1 89 ? 5.444 2.981 -1.297 1.00 96.56 89 GLN A N 1
ATOM 755 C CA . GLN A 1 89 ? 6.848 2.576 -1.418 1.00 96.56 89 GLN A CA 1
ATOM 756 C C . GLN A 1 89 ? 7.062 1.425 -2.414 1.00 96.56 89 GLN A C 1
ATOM 758 O O . GLN A 1 89 ? 8.155 1.294 -2.960 1.00 96.56 89 GLN A O 1
ATOM 763 N N . ILE A 1 90 ? 6.039 0.595 -2.650 1.00 96.31 90 ILE A N 1
ATOM 764 C CA . ILE A 1 90 ? 6.081 -0.510 -3.617 1.00 96.31 90 ILE A CA 1
ATOM 765 C C . ILE A 1 90 ? 5.754 -0.001 -5.024 1.00 96.31 90 ILE A C 1
ATOM 767 O O . ILE A 1 90 ? 6.422 -0.386 -5.976 1.00 96.31 90 ILE A O 1
ATOM 771 N N . ILE A 1 91 ? 4.733 0.852 -5.156 1.00 96.25 91 ILE A N 1
ATOM 772 C CA . ILE A 1 91 ? 4.244 1.383 -6.439 1.00 96.25 91 ILE A CA 1
ATOM 773 C C . ILE A 1 91 ? 4.570 2.873 -6.606 1.00 96.25 91 ILE A C 1
ATOM 775 O O . ILE A 1 91 ? 3.687 3.676 -6.909 1.00 96.25 91 ILE A O 1
ATOM 779 N N . ASP A 1 92 ? 5.831 3.241 -6.376 1.00 93.25 92 ASP A N 1
ATOM 780 C CA . ASP A 1 92 ? 6.304 4.630 -6.387 1.00 93.25 92 ASP A CA 1
ATOM 781 C C . ASP A 1 92 ? 6.177 5.238 -7.801 1.00 93.25 92 ASP A C 1
ATOM 783 O O . ASP A 1 92 ? 6.946 4.859 -8.693 1.00 93.25 92 ASP A O 1
ATOM 787 N N . PRO A 1 93 ? 5.238 6.178 -8.043 1.00 91.00 93 PRO A N 1
ATOM 788 C CA . PRO A 1 93 ? 4.997 6.721 -9.378 1.00 91.00 93 PRO A CA 1
ATOM 789 C C . PRO A 1 93 ? 6.175 7.511 -9.953 1.00 91.00 93 PRO A C 1
ATOM 791 O O . PRO A 1 93 ? 6.233 7.679 -11.168 1.00 91.00 93 PRO A O 1
ATOM 794 N N . ASP A 1 94 ? 7.089 7.993 -9.107 1.00 91.94 94 ASP A N 1
ATOM 795 C CA . ASP A 1 94 ? 8.243 8.786 -9.538 1.00 91.94 94 ASP A CA 1
ATOM 796 C C . ASP A 1 94 ? 9.415 7.900 -9.992 1.00 91.94 94 ASP A C 1
ATOM 798 O O . ASP A 1 94 ? 10.277 8.346 -10.752 1.00 91.94 94 ASP A O 1
ATOM 802 N N . LYS A 1 95 ? 9.462 6.642 -9.533 1.00 92.25 95 LYS A N 1
ATOM 803 C CA . LYS A 1 95 ? 10.556 5.695 -9.826 1.00 92.25 95 LYS A CA 1
ATOM 804 C C . LYS A 1 95 ? 10.146 4.554 -10.748 1.00 92.25 95 LYS A C 1
ATOM 806 O O . LYS A 1 95 ? 10.994 3.981 -11.431 1.00 92.25 95 LYS A O 1
ATOM 811 N N . SER A 1 96 ? 8.868 4.198 -10.743 1.00 93.12 96 SER A N 1
ATOM 812 C CA . SER A 1 96 ? 8.332 3.093 -11.525 1.00 93.12 96 SER A CA 1
ATOM 813 C C . SER A 1 96 ? 8.335 3.393 -13.026 1.00 93.12 96 SER A C 1
ATOM 815 O O . SER A 1 96 ? 8.004 4.489 -13.474 1.00 93.12 96 SER A O 1
ATOM 817 N N . SER A 1 97 ? 8.654 2.368 -13.820 1.00 93.44 97 SER A N 1
ATOM 818 C CA . SER A 1 97 ? 8.486 2.382 -15.282 1.00 93.44 97 SER A CA 1
ATOM 819 C C . SER A 1 97 ? 7.187 1.702 -15.744 1.00 93.44 97 SER A C 1
ATOM 821 O O . SER A 1 97 ? 6.944 1.590 -16.948 1.00 93.44 97 SER A O 1
ATOM 823 N N . HIS A 1 98 ? 6.352 1.210 -14.822 1.00 95.25 98 HIS A N 1
ATOM 824 C CA . HIS A 1 98 ? 5.137 0.487 -15.170 1.00 95.25 98 HIS A CA 1
ATOM 825 C C . HIS A 1 98 ? 4.052 1.458 -15.675 1.00 95.25 98 HIS A C 1
ATOM 827 O O . HIS A 1 98 ? 3.661 2.387 -14.966 1.00 95.25 98 HIS A O 1
ATOM 833 N N . PRO A 1 99 ? 3.457 1.232 -16.863 1.00 95.88 99 PRO A N 1
ATOM 834 C CA . PRO A 1 99 ? 2.561 2.201 -17.507 1.00 95.88 99 PRO A CA 1
ATOM 835 C C . PRO A 1 99 ? 1.281 2.495 -16.713 1.00 95.88 99 PRO A C 1
ATOM 837 O O . PRO A 1 99 ? 0.649 3.532 -16.905 1.00 95.88 99 PRO A O 1
ATOM 840 N N . LYS A 1 100 ? 0.877 1.580 -15.824 1.00 97.31 100 LYS A N 1
ATOM 841 C CA . LYS A 1 100 ? -0.315 1.734 -14.977 1.00 97.31 100 LYS A CA 1
ATOM 842 C C . LYS A 1 100 ? -0.028 2.266 -13.561 1.00 97.31 100 LYS A C 1
ATOM 844 O O . LYS A 1 100 ? -0.979 2.395 -12.793 1.00 97.31 100 LYS A O 1
ATOM 849 N N . VAL A 1 101 ? 1.219 2.597 -13.197 1.00 97.56 101 VAL A N 1
ATOM 850 C CA . VAL A 1 101 ? 1.569 2.990 -11.812 1.00 97.56 101 VAL A CA 1
ATOM 851 C C . VAL A 1 101 ? 0.825 4.244 -11.337 1.00 97.56 101 VAL A C 1
ATOM 853 O O . VAL A 1 101 ? 0.288 4.301 -10.235 1.00 97.56 101 VAL A O 1
ATOM 856 N N . THR A 1 102 ? 0.680 5.248 -12.202 1.00 97.31 102 THR A N 1
ATOM 857 C CA . THR A 1 102 ? -0.068 6.463 -11.852 1.00 97.31 102 THR A CA 1
ATOM 858 C C . THR A 1 102 ? -1.551 6.163 -11.633 1.00 97.31 102 THR A C 1
ATOM 860 O O . THR A 1 102 ? -2.204 6.783 -10.793 1.00 97.31 102 THR A O 1
ATOM 863 N N . GLN A 1 103 ? -2.110 5.216 -12.391 1.00 97.94 103 GLN A N 1
ATOM 864 C CA . GLN A 1 103 ? -3.504 4.809 -12.245 1.00 97.94 103 GLN A CA 1
ATOM 865 C C . GLN A 1 103 ? -3.714 4.021 -10.947 1.00 97.94 103 GLN A C 1
ATOM 867 O O . GLN A 1 103 ? -4.676 4.296 -10.230 1.00 97.94 103 GLN A O 1
ATOM 872 N N . SER A 1 104 ? -2.819 3.086 -10.616 1.00 98.00 104 SER A N 1
ATOM 873 C CA . SER A 1 104 ? -2.898 2.315 -9.371 1.00 98.00 104 SER A CA 1
ATOM 874 C C . SER A 1 104 ? -2.738 3.211 -8.141 1.00 98.00 104 SER A C 1
ATOM 876 O O . SER A 1 104 ? -3.535 3.095 -7.212 1.00 98.00 104 SER A O 1
ATOM 878 N N . ALA A 1 105 ? -1.818 4.181 -8.162 1.00 97.81 105 ALA A N 1
ATOM 879 C CA . ALA A 1 105 ? -1.653 5.155 -7.081 1.00 97.81 105 ALA A CA 1
ATOM 880 C C . ALA A 1 105 ? -2.918 6.006 -6.852 1.00 97.81 105 ALA A C 1
ATOM 882 O O . ALA A 1 105 ? -3.301 6.270 -5.711 1.00 97.81 105 ALA A O 1
ATOM 883 N N . LYS A 1 106 ? -3.631 6.388 -7.923 1.00 98.00 106 LYS A N 1
ATOM 884 C CA . LYS A 1 106 ? -4.931 7.074 -7.806 1.00 98.00 106 LYS A CA 1
ATOM 885 C C . LYS A 1 106 ? -5.989 6.194 -7.140 1.00 98.00 106 LYS A C 1
ATOM 887 O O . LYS A 1 106 ? -6.737 6.687 -6.298 1.00 98.00 106 LYS A O 1
ATOM 892 N N . VAL A 1 107 ? -6.055 4.908 -7.494 1.00 97.94 107 VAL A N 1
ATOM 893 C CA . VAL A 1 107 ? -6.990 3.964 -6.859 1.00 97.94 107 VAL A CA 1
ATOM 894 C C . VAL A 1 107 ? -6.642 3.755 -5.386 1.00 97.94 107 VAL A C 1
ATOM 896 O O . VAL A 1 107 ? -7.535 3.812 -4.543 1.00 97.94 107 VAL A O 1
ATOM 899 N N . LEU A 1 108 ? -5.358 3.603 -5.057 1.00 98.12 108 LEU A N 1
ATOM 900 C CA . LEU A 1 108 ? -4.891 3.506 -3.676 1.00 98.12 108 LEU A CA 1
ATOM 901 C C . LEU A 1 108 ? -5.316 4.724 -2.845 1.00 98.12 108 LEU A C 1
ATOM 903 O O . LEU A 1 108 ? -5.875 4.565 -1.759 1.00 98.12 108 LEU A O 1
ATOM 907 N N . ASN A 1 109 ? -5.106 5.934 -3.372 1.00 97.62 109 ASN A N 1
ATOM 908 C CA . ASN A 1 109 ? -5.507 7.167 -2.693 1.00 97.62 109 ASN A CA 1
ATOM 909 C C . ASN A 1 109 ? -7.020 7.241 -2.485 1.00 97.62 109 ASN A C 1
ATOM 911 O O . ASN A 1 109 ? -7.458 7.627 -1.406 1.00 97.62 109 ASN A O 1
ATOM 915 N N . LYS A 1 110 ? -7.820 6.793 -3.458 1.00 96.81 110 LYS A N 1
ATOM 916 C CA . LYS A 1 110 ? -9.277 6.721 -3.307 1.00 96.81 110 LYS A CA 1
ATOM 917 C C . LYS A 1 110 ? -9.692 5.780 -2.169 1.00 96.81 110 LYS A C 1
ATOM 919 O O . LYS A 1 110 ? -10.531 6.149 -1.353 1.00 96.81 110 LYS A O 1
ATOM 924 N N . ILE A 1 111 ? -9.093 4.588 -2.085 1.00 96.31 111 ILE 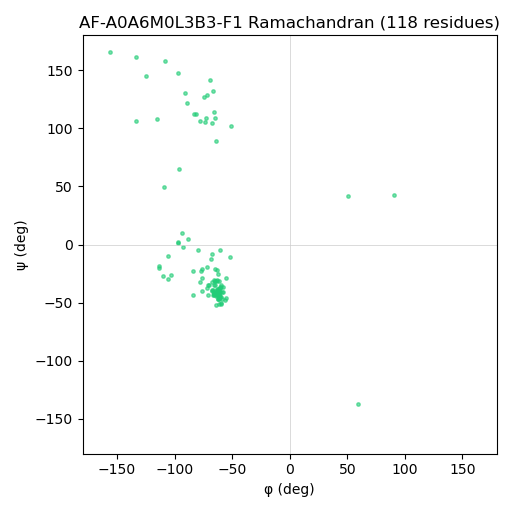A N 1
ATOM 925 C CA . ILE A 1 111 ? -9.372 3.637 -0.995 1.00 96.31 111 ILE A CA 1
ATOM 926 C C . ILE A 1 111 ? -8.996 4.261 0.358 1.00 96.31 111 ILE A C 1
ATOM 928 O O . ILE A 1 111 ? -9.765 4.195 1.317 1.00 96.31 111 ILE A O 1
ATOM 932 N N . TYR A 1 112 ? -7.834 4.914 0.433 1.00 97.38 112 TYR A N 1
ATOM 933 C CA . TYR A 1 112 ? -7.396 5.622 1.634 1.00 97.38 112 TYR A CA 1
ATOM 934 C C . TYR A 1 112 ? -8.362 6.753 2.034 1.00 97.38 112 TYR A C 1
ATOM 936 O O . TYR A 1 112 ? -8.718 6.870 3.207 1.00 97.38 112 TYR A O 1
ATOM 944 N N . GLU A 1 113 ? -8.833 7.557 1.079 1.00 96.50 113 GLU A N 1
ATOM 945 C CA . GLU A 1 113 ? -9.829 8.611 1.313 1.00 96.50 113 GLU A CA 1
ATOM 946 C C . GLU A 1 113 ? -11.130 8.044 1.897 1.00 96.50 113 GLU A C 1
ATOM 948 O O . GLU A 1 113 ? -11.686 8.606 2.844 1.00 96.50 113 GLU A O 1
ATOM 953 N N . GLU A 1 114 ? -11.590 6.893 1.401 1.00 94.19 114 GLU A N 1
ATOM 954 C CA . GLU A 1 114 ? -12.757 6.187 1.943 1.00 94.19 114 GLU A CA 1
ATOM 955 C C . GLU A 1 114 ? -12.528 5.683 3.377 1.00 94.19 114 GLU A C 1
ATOM 957 O O . GLU A 1 114 ? -13.456 5.719 4.196 1.00 94.19 114 GLU A O 1
ATOM 962 N N . MET A 1 115 ? -11.304 5.260 3.714 1.00 94.62 115 MET A N 1
ATOM 963 C CA . MET A 1 115 ? -10.936 4.885 5.084 1.00 94.62 115 MET A CA 1
ATOM 964 C C . MET A 1 115 ? -11.032 6.080 6.030 1.00 94.62 115 MET A C 1
ATOM 966 O O . MET A 1 115 ? -11.717 6.011 7.051 1.00 94.62 115 MET A O 1
ATOM 970 N N . ILE A 1 116 ? -10.394 7.201 5.680 1.00 94.56 116 ILE A N 1
ATOM 971 C CA . ILE A 1 116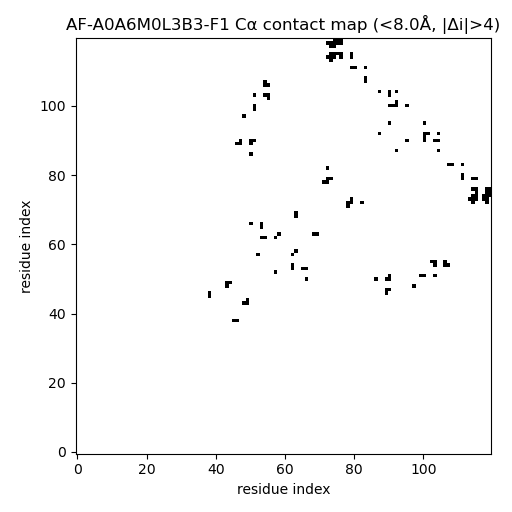 ? -10.319 8.366 6.572 1.00 94.56 116 ILE A CA 1
ATOM 972 C C . ILE A 1 116 ? -11.609 9.181 6.629 1.00 94.56 116 ILE A C 1
ATOM 974 O O . ILE A 1 116 ? -11.817 9.896 7.605 1.00 94.56 116 ILE A O 1
ATOM 978 N N . LYS A 1 117 ? -12.488 9.063 5.625 1.00 91.69 117 LYS A N 1
ATOM 979 C CA . LYS A 1 117 ? -13.825 9.671 5.653 1.00 91.69 117 LYS A CA 1
ATOM 980 C C . LYS A 1 117 ? -14.672 9.128 6.807 1.00 91.69 117 LYS A C 1
ATOM 982 O O . LYS A 1 117 ? -15.513 9.848 7.336 1.00 91.69 117 LYS A O 1
ATOM 987 N N . ASN A 1 118 ? -14.448 7.868 7.179 1.00 72.12 118 ASN A N 1
ATOM 988 C CA . ASN A 1 118 ? -15.198 7.168 8.223 1.00 72.12 118 ASN A CA 1
ATOM 989 C C . ASN A 1 118 ? -14.406 6.996 9.532 1.00 72.12 118 ASN A C 1
ATOM 991 O O . ASN A 1 118 ? -14.988 6.594 10.543 1.00 72.12 118 ASN A O 1
ATOM 995 N N . ALA A 1 119 ? -13.105 7.297 9.520 1.00 75.69 119 ALA A N 1
ATOM 996 C CA . ALA A 1 119 ? -12.257 7.250 10.702 1.00 75.69 119 ALA A CA 1
ATOM 997 C C . ALA A 1 119 ? -12.605 8.406 11.652 1.00 75.69 119 ALA A C 1
ATOM 999 O O . ALA A 1 119 ? -12.674 9.563 11.233 1.00 75.69 119 ALA A O 1
ATOM 1000 N N . LYS A 1 120 ? -12.843 8.068 12.922 1.00 58.09 120 LYS A N 1
ATOM 1001 C CA . LYS A 1 120 ? -13.104 9.031 13.998 1.00 58.09 120 LYS A CA 1
ATOM 1002 C C . LYS A 1 120 ? -11.809 9.517 14.630 1.00 58.09 120 LYS A C 1
ATOM 1004 O O . LYS A 1 120 ? -10.866 8.702 14.713 1.00 58.09 120 LYS A O 1
#

Radius of gyration: 27.91 Å; Cα contacts (8 Å, |Δi|>4): 74; chains: 1; bounding box: 94×39×34 Å

Foldseek 3Di:
DDDDDDDPDCVVVVVVVVVVVVVVVVVVVVVCVVVPDPPPDPPDPFPLRVLLCLLPVDDDPSSCVSLVPDPVLLADLVVLVVSLVVSCVSLVVVPDPDPCSVVSNVSSVVVSCNSPVRYD

pLDDT: mean 83.73, std 16.86, range [40.78, 98.31]

Secondary structure (DSSP, 8-state):
---------THHHHHHHHHHHHHHHHHHHHTTGGGTT----TT-SSHHHHHHHHHHT--HHHHHHHTT--TTTTT-HHHHHHHHHHHHTTS-TTT---TTHHHHHHHHHHHHHHHHHH--

Solvent-accessible surface area (backbone atoms only — not comparable to full-atom values): 7105 Å² total; per-residue (Å²): 136,88,82,84,79,81,76,80,62,66,65,59,57,53,51,51,53,51,51,51,53,55,50,51,55,56,52,60,55,57,72,51,56,82,58,71,77,71,74,85,47,101,85,43,95,42,73,42,56,45,52,41,43,44,54,71,75,42,58,69,70,64,23,30,63,75,68,68,64,50,78,62,32,36,50,30,53,69,56,33,50,49,56,50,52,63,48,40,72,56,45,34,62,91,77,56,86,56,92,55,31,65,58,27,48,52,47,51,51,51,56,48,51,60,24,50,75,65,28,111